Protein AF-A0AA96IUH5-F1 (afdb_monomer)

Secondary structure (DSSP, 8-state):
-----------------SPPPP-------PPPP-HHHHHHHHHHHHHHHHHH-TTS---

pLDDT: mean 72.81, std 16.9, range [40.38, 95.25]

Solvent-accessible surface area (backbone atoms only — not comparable to full-atom values): 4396 Å² total; per-residue (Å²): 138,86,87,81,89,81,89,90,78,88,80,89,82,74,97,71,74,99,64,85,75,73,89,70,81,84,71,80,85,79,75,86,77,66,59,66,66,50,52,59,50,52,54,53,54,51,54,50,49,69,70,70,38,87,83,60,74,85,130

Radius of gyration: 25.14 Å; Cα contacts (8 Å, |Δi|>4): 2; chains: 1; bounding box: 58×45×49 Å

Structure (mmCIF, N/CA/C/O backbone):
data_AF-A0AA96IUH5-F1
#
_entry.id   AF-A0AA96IUH5-F1
#
loop_
_atom_site.group_PDB
_atom_site.id
_atom_site.type_symbol
_atom_site.label_atom_id
_atom_site.label_alt_id
_atom_site.label_comp_id
_atom_site.label_asym_id
_atom_site.label_entity_id
_atom_site.label_seq_id
_atom_site.pdbx_PDB_ins_code
_atom_site.Cartn_x
_atom_site.Cartn_y
_atom_site.Cartn_z
_atom_site.occupancy
_atom_site.B_iso_or_equiv
_atom_site.auth_seq_id
_atom_site.auth_comp_id
_atom_site.auth_asym_id
_atom_site.auth_atom_id
_atom_site.pdbx_PDB_model_num
ATOM 1 N N . MET A 1 1 ? 14.901 30.012 -21.926 1.00 40.38 1 MET A N 1
ATOM 2 C CA . MET A 1 1 ? 15.478 29.434 -20.696 1.00 40.38 1 MET A CA 1
ATOM 3 C C . MET A 1 1 ? 15.733 27.961 -20.964 1.00 40.38 1 MET A C 1
ATOM 5 O O . MET A 1 1 ? 14.786 27.192 -20.962 1.00 40.38 1 MET A O 1
ATOM 9 N N . THR A 1 2 ? 16.966 27.585 -21.306 1.00 47.53 2 THR A N 1
ATOM 10 C CA . THR A 1 2 ? 17.327 26.180 -21.552 1.00 47.53 2 THR A CA 1
ATOM 11 C C . THR A 1 2 ? 18.044 25.668 -20.315 1.00 47.53 2 THR A C 1
ATOM 13 O O . THR A 1 2 ? 19.173 26.067 -20.047 1.00 47.53 2 THR A O 1
ATOM 16 N N . SER A 1 3 ? 17.353 24.839 -19.538 1.00 45.47 3 SER A N 1
ATOM 17 C CA . SER A 1 3 ? 17.934 24.116 -18.410 1.00 45.47 3 SER A CA 1
ATOM 18 C C . SER A 1 3 ? 18.687 22.894 -18.936 1.00 45.47 3 SER A C 1
ATOM 20 O O . SER A 1 3 ? 18.120 22.067 -19.647 1.00 45.47 3 SER A O 1
ATOM 22 N N . LYS A 1 4 ? 19.970 22.800 -18.594 1.00 50.09 4 LYS A N 1
ATOM 23 C CA . LYS A 1 4 ? 20.754 21.559 -18.547 1.00 50.09 4 LYS A CA 1
ATOM 24 C C . LYS A 1 4 ? 20.982 21.317 -17.055 1.00 50.09 4 LYS A C 1
ATOM 26 O O . LYS A 1 4 ? 21.307 22.304 -16.390 1.00 50.09 4 LYS A O 1
ATOM 31 N N . PRO A 1 5 ? 20.765 20.113 -16.497 1.00 60.59 5 PRO A N 1
ATOM 32 C CA . PRO A 1 5 ? 21.852 19.119 -16.367 1.00 60.59 5 PRO A CA 1
ATOM 33 C C . PRO A 1 5 ? 21.312 17.664 -16.517 1.00 60.59 5 PRO A C 1
ATOM 35 O O . PRO A 1 5 ? 20.106 17.473 -16.601 1.00 60.59 5 PRO A O 1
ATOM 38 N N . HIS A 1 6 ? 22.076 16.572 -16.591 1.00 44.38 6 HIS A N 1
ATOM 39 C CA . HIS A 1 6 ? 23.148 16.138 -15.692 1.00 44.38 6 HIS A CA 1
ATOM 40 C C . HIS A 1 6 ? 24.133 15.239 -16.449 1.00 44.38 6 HIS A C 1
ATOM 42 O O . HIS A 1 6 ? 23.737 14.341 -17.189 1.00 44.38 6 HIS A O 1
ATOM 48 N N . SER A 1 7 ? 25.423 15.524 -16.278 1.00 53.78 7 SER A N 1
ATOM 49 C CA . SER A 1 7 ? 26.491 14.587 -16.602 1.00 53.78 7 SER A CA 1
ATOM 50 C C . SER A 1 7 ? 26.607 13.599 -15.451 1.00 53.78 7 SER A C 1
ATOM 52 O O . SER A 1 7 ? 27.072 13.984 -14.381 1.00 53.78 7 SER A O 1
ATOM 54 N N . ASP A 1 8 ? 26.233 12.347 -15.688 1.00 49.16 8 ASP A N 1
ATOM 55 C CA . ASP A 1 8 ? 26.550 11.245 -14.786 1.00 49.16 8 ASP A CA 1
ATOM 56 C C . ASP A 1 8 ? 27.803 10.529 -15.293 1.00 49.16 8 ASP A C 1
ATOM 58 O O . ASP A 1 8 ? 27.780 9.729 -16.228 1.00 49.16 8 ASP A O 1
ATOM 62 N N . THR A 1 9 ? 28.943 10.844 -14.690 1.00 58.25 9 THR A N 1
ATOM 63 C CA . THR A 1 9 ? 30.080 9.915 -14.602 1.00 58.25 9 THR A CA 1
ATOM 64 C C . THR A 1 9 ? 30.873 10.309 -13.362 1.00 58.25 9 THR A C 1
ATOM 66 O O . THR A 1 9 ? 31.232 11.479 -13.218 1.00 58.25 9 THR A O 1
ATOM 69 N N . PRO A 1 10 ? 31.077 9.382 -12.416 1.00 54.03 10 PRO A N 1
ATOM 70 C CA . PRO A 1 10 ? 32.262 8.514 -12.462 1.00 54.03 10 PRO A CA 1
ATOM 71 C C . PRO A 1 10 ? 31.898 7.065 -12.036 1.00 54.03 10 PRO A C 1
ATOM 73 O O . PRO A 1 10 ? 30.809 6.825 -11.532 1.00 54.03 10 PRO A O 1
ATOM 76 N N . THR A 1 11 ? 32.661 5.996 -12.265 1.00 43.12 11 THR A N 1
ATOM 77 C CA . THR A 1 11 ? 34.088 5.765 -11.992 1.00 43.12 11 THR A CA 1
ATOM 78 C C . THR A 1 11 ? 34.453 4.468 -12.737 1.00 43.12 11 THR A C 1
ATOM 80 O O . THR A 1 11 ? 33.772 3.462 -12.582 1.00 43.12 11 THR A O 1
ATOM 83 N N . GLY A 1 12 ? 35.382 4.490 -13.691 1.00 50.47 12 GLY A N 1
ATOM 84 C CA . GLY A 1 12 ? 36.712 3.917 -13.473 1.00 50.47 12 GLY A CA 1
ATOM 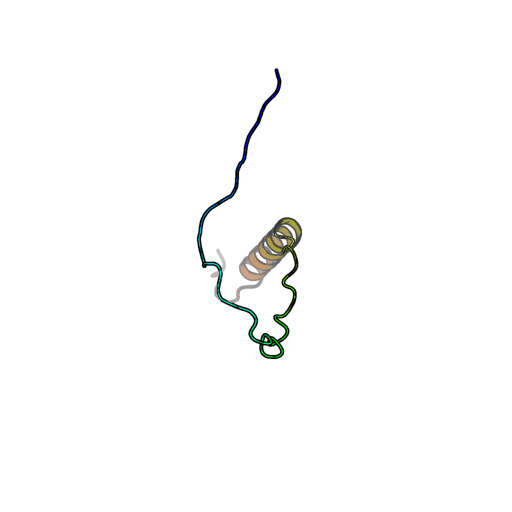85 C C . GLY A 1 12 ? 36.729 2.392 -13.304 1.00 50.47 12 GLY A C 1
ATOM 86 O O . GLY A 1 12 ? 36.667 1.904 -12.182 1.00 50.47 12 GLY A O 1
ATOM 87 N N . GLN A 1 13 ? 36.908 1.664 -14.409 1.00 47.31 13 GLN A N 1
ATOM 88 C CA . GLN A 1 13 ? 37.855 0.547 -14.442 1.00 47.31 13 GLN A CA 1
ATOM 89 C C . GLN A 1 13 ? 38.327 0.324 -15.882 1.00 47.31 13 GLN A C 1
ATOM 91 O O . GLN A 1 13 ? 37.680 -0.335 -16.689 1.00 47.31 13 GLN A O 1
ATOM 96 N N . ASP A 1 14 ? 39.395 1.051 -16.193 1.00 46.41 14 ASP A N 1
ATOM 97 C CA . ASP A 1 14 ? 40.610 0.582 -16.849 1.00 46.41 14 ASP A CA 1
ATOM 98 C C . ASP A 1 14 ? 40.487 -0.491 -17.936 1.00 46.41 14 ASP A C 1
ATOM 100 O O . ASP A 1 14 ? 40.159 -1.654 -17.711 1.00 46.41 14 ASP A O 1
ATOM 104 N N . ASP A 1 15 ? 40.897 -0.048 -19.118 1.00 52.69 15 ASP A N 1
ATOM 105 C CA . ASP A 1 15 ? 41.536 -0.799 -20.189 1.00 52.69 15 ASP A CA 1
ATOM 106 C C . ASP A 1 15 ? 42.309 -2.033 -19.668 1.00 52.69 15 ASP A C 1
ATOM 108 O O . ASP A 1 15 ? 43.424 -1.938 -19.152 1.00 52.69 15 ASP A O 1
ATOM 112 N N . ALA A 1 16 ? 41.709 -3.218 -19.783 1.00 49.88 16 ALA A N 1
ATOM 113 C CA . ALA A 1 16 ? 42.379 -4.483 -19.515 1.00 49.88 16 ALA A CA 1
ATOM 114 C C . ALA A 1 16 ? 42.020 -5.504 -20.599 1.00 49.88 16 ALA A C 1
ATOM 116 O O . ALA A 1 16 ? 41.117 -6.322 -20.454 1.00 49.88 16 ALA A O 1
ATOM 117 N N . SER A 1 17 ? 42.780 -5.419 -21.695 1.00 53.53 17 SER A N 1
ATOM 118 C CA . SER A 1 17 ? 43.351 -6.550 -22.436 1.00 53.53 17 SER A CA 1
ATOM 119 C C . SER A 1 17 ? 42.437 -7.762 -22.653 1.00 53.53 17 SER A C 1
ATOM 121 O O . SER A 1 17 ? 42.368 -8.630 -21.793 1.00 53.53 17 SER A O 1
ATOM 123 N N . GLY A 1 18 ? 41.821 -7.850 -23.841 1.00 55.12 18 GLY A N 1
ATOM 124 C CA . GLY A 1 18 ? 41.701 -9.058 -24.685 1.00 55.12 18 GLY A CA 1
ATOM 125 C C . GLY A 1 18 ? 41.331 -10.428 -24.088 1.00 55.12 18 GLY A C 1
ATOM 126 O O . GLY A 1 18 ? 41.480 -11.429 -24.787 1.00 55.12 18 GLY A O 1
ATOM 127 N N . ALA A 1 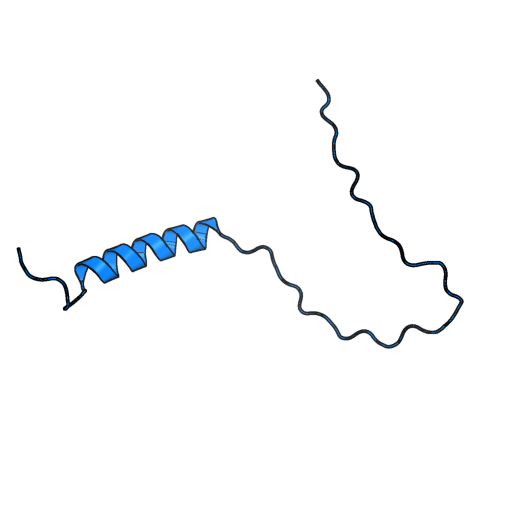19 ? 40.878 -10.522 -22.843 1.00 59.06 19 ALA A N 1
ATOM 128 C CA . ALA A 1 19 ? 40.533 -11.771 -22.185 1.00 59.06 19 ALA A CA 1
ATOM 129 C C . ALA A 1 19 ? 39.029 -12.045 -22.350 1.00 59.06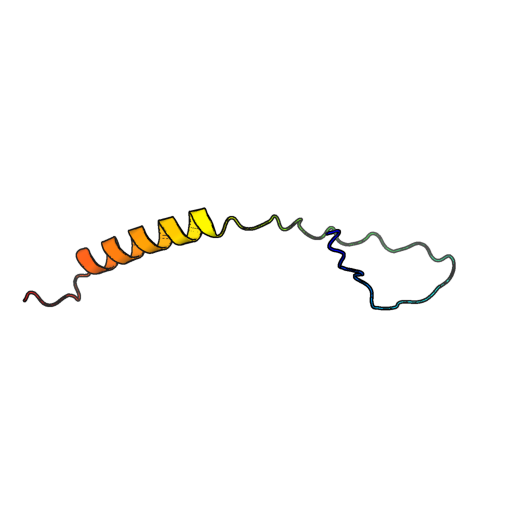 19 ALA A C 1
ATOM 131 O O . ALA A 1 19 ? 38.219 -11.128 -22.185 1.00 59.06 19 ALA A O 1
ATOM 132 N N . PRO A 1 20 ? 38.620 -13.287 -22.669 1.00 66.38 20 PRO A N 1
ATOM 133 C CA . PRO A 1 20 ? 37.208 -13.625 -22.769 1.00 66.38 20 PRO A CA 1
ATOM 134 C C . PRO A 1 20 ? 36.536 -13.449 -21.402 1.00 66.38 20 PRO A C 1
ATOM 136 O O . PRO A 1 20 ? 36.917 -14.080 -20.416 1.00 66.38 20 PRO A O 1
ATOM 139 N N . GLN A 1 21 ? 35.536 -12.570 -21.356 1.00 70.50 21 GLN A N 1
ATOM 140 C CA . GLN A 1 21 ? 34.737 -12.297 -20.167 1.00 70.50 21 GLN A CA 1
ATOM 141 C C . GLN A 1 21 ? 34.013 -13.591 -19.737 1.00 70.50 21 GLN A C 1
ATOM 143 O O . GLN A 1 21 ? 33.408 -14.251 -20.588 1.00 70.50 21 GLN A O 1
ATOM 148 N N . PRO A 1 22 ? 34.068 -14.000 -18.453 1.00 75.94 22 PRO A N 1
ATOM 149 C CA . PRO A 1 22 ? 33.340 -15.179 -17.995 1.00 75.94 22 PRO A CA 1
ATOM 150 C C . PRO A 1 22 ? 31.833 -14.965 -18.202 1.00 75.94 22 PRO A C 1
ATOM 152 O O . PRO A 1 22 ? 31.373 -13.825 -18.079 1.00 75.94 22 PRO A O 1
ATOM 155 N N . PRO A 1 23 ? 31.049 -16.021 -18.505 1.00 76.88 23 PRO A N 1
ATOM 156 C CA . PRO A 1 23 ? 29.606 -15.892 -18.657 1.00 76.88 23 PRO A CA 1
ATOM 157 C C . PRO A 1 23 ? 29.028 -15.293 -17.372 1.00 76.88 23 PRO A C 1
ATOM 159 O O . PRO A 1 23 ? 29.059 -15.908 -16.305 1.00 76.88 23 PRO A O 1
ATOM 162 N N . GLY A 1 24 ? 28.580 -14.042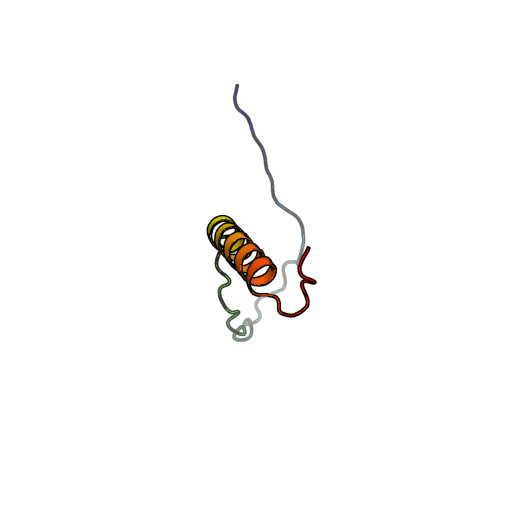 -17.472 1.00 77.19 24 GLY A N 1
ATOM 163 C CA . GLY A 1 24 ? 28.084 -13.283 -16.337 1.00 77.19 24 GLY A CA 1
ATOM 164 C C . GLY A 1 24 ? 26.841 -13.945 -15.755 1.00 77.19 24 GLY A C 1
ATOM 165 O O . GLY A 1 24 ? 25.967 -14.409 -16.486 1.00 77.19 24 GLY A O 1
ATOM 166 N N . MET A 1 25 ? 26.745 -13.975 -14.427 1.00 81.75 25 MET A N 1
ATOM 167 C CA . MET A 1 25 ? 25.510 -14.364 -13.752 1.00 81.75 25 MET A CA 1
ATOM 168 C C . MET A 1 25 ? 24.416 -13.365 -14.142 1.00 81.75 25 MET A C 1
ATOM 170 O O . MET A 1 25 ? 24.549 -12.171 -13.867 1.00 81.75 25 MET A O 1
ATOM 174 N N . HIS A 1 26 ? 23.353 -13.845 -14.791 1.00 79.88 26 HIS A N 1
ATOM 175 C CA . HIS A 1 26 ? 22.203 -13.023 -15.154 1.00 79.88 26 HIS A CA 1
ATOM 176 C C . HIS A 1 26 ? 21.613 -12.412 -13.879 1.00 79.88 26 HIS A C 1
ATOM 178 O O . HIS A 1 26 ? 21.022 -13.111 -13.052 1.00 79.88 26 HIS A O 1
ATOM 184 N N . ARG A 1 27 ? 21.798 -11.104 -13.694 1.00 78.12 27 ARG A N 1
ATOM 185 C CA . ARG A 1 27 ? 21.176 -10.391 -12.581 1.00 78.12 27 ARG A CA 1
ATOM 186 C C . ARG A 1 27 ? 19.682 -10.245 -12.875 1.00 78.12 27 ARG A C 1
ATOM 188 O O . ARG A 1 27 ? 19.333 -9.937 -14.014 1.00 78.12 27 ARG A O 1
ATOM 195 N N . PRO A 1 28 ? 18.792 -10.476 -11.898 1.00 83.75 28 PRO A N 1
ATOM 196 C CA . PRO A 1 28 ? 17.374 -10.206 -12.085 1.00 83.75 28 PRO A CA 1
ATOM 197 C C . PRO A 1 28 ? 17.175 -8.746 -12.496 1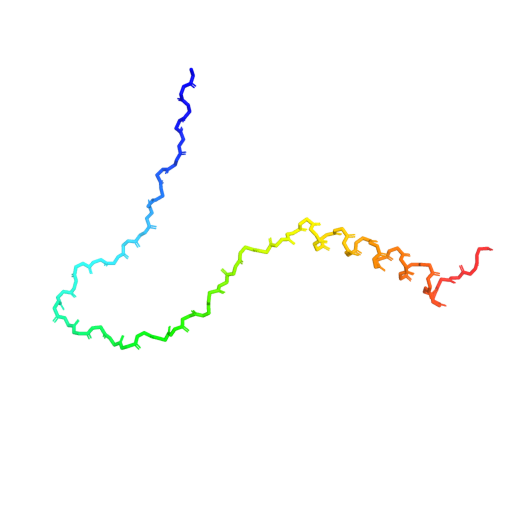.00 83.75 28 PRO A C 1
ATOM 199 O O . PRO A 1 28 ? 17.782 -7.844 -11.915 1.00 83.75 28 PRO A O 1
ATOM 202 N N . HIS A 1 29 ? 16.326 -8.509 -13.492 1.00 79.88 29 HIS A N 1
ATOM 203 C CA . HIS A 1 29 ? 15.902 -7.154 -13.814 1.00 79.88 29 HIS A CA 1
ATOM 204 C C . HIS A 1 29 ? 14.963 -6.666 -12.708 1.00 79.88 29 HIS A C 1
ATOM 206 O O . HIS A 1 29 ? 13.847 -7.164 -12.572 1.00 79.88 29 HIS A O 1
ATOM 212 N N . HIS A 1 30 ? 15.418 -5.701 -11.910 1.00 79.94 30 HIS A N 1
ATOM 213 C CA . HIS A 1 30 ? 14.545 -4.963 -11.004 1.00 79.94 30 HIS A CA 1
ATOM 214 C C . HIS A 1 30 ? 13.823 -3.873 -11.806 1.00 79.94 30 HIS A C 1
ATOM 216 O O . HIS A 1 30 ? 14.467 -3.069 -12.481 1.00 79.94 30 HIS A O 1
ATOM 222 N N . GLY A 1 31 ? 12.490 -3.887 -11.776 1.00 82.38 31 GLY A N 1
ATOM 223 C CA . GLY A 1 31 ? 11.659 -2.823 -12.338 1.00 82.38 31 GLY A CA 1
ATOM 224 C C . GLY A 1 31 ? 11.559 -1.623 -11.395 1.00 82.38 31 GLY A C 1
ATOM 225 O O . GLY A 1 31 ? 11.916 -1.714 -10.220 1.00 82.38 31 GLY A O 1
ATOM 226 N N . VAL A 1 32 ? 11.056 -0.500 -11.911 1.00 81.88 32 VAL A N 1
ATOM 227 C CA . VAL A 1 32 ? 10.673 0.644 -11.073 1.00 81.88 32 VAL A CA 1
ATOM 228 C C . VAL A 1 32 ? 9.493 0.214 -10.202 1.00 81.88 32 VAL A C 1
ATOM 230 O O . VAL A 1 32 ? 8.505 -0.300 -10.721 1.00 81.88 32 VAL A O 1
ATOM 233 N N . LEU A 1 33 ? 9.614 0.392 -8.886 1.00 79.31 33 LEU A N 1
ATOM 234 C CA . LEU A 1 33 ? 8.520 0.148 -7.949 1.00 79.31 33 LEU A CA 1
ATOM 235 C C . LEU A 1 33 ? 7.488 1.271 -8.087 1.00 79.31 33 LEU A C 1
ATOM 237 O O . LEU A 1 33 ? 7.852 2.444 -7.982 1.00 79.31 33 LEU A O 1
ATOM 241 N N . ASP A 1 34 ? 6.220 0.918 -8.301 1.00 80.12 34 ASP A N 1
ATOM 242 C CA . ASP A 1 34 ? 5.121 1.879 -8.211 1.00 80.12 34 ASP A CA 1
ATOM 243 C C . ASP A 1 34 ? 4.856 2.193 -6.734 1.00 80.12 34 ASP A C 1
ATOM 245 O O . ASP A 1 34 ? 4.167 1.471 -6.008 1.00 80.12 34 ASP A O 1
ATOM 249 N N . THR A 1 35 ? 5.484 3.266 -6.262 1.00 84.75 35 THR A N 1
ATOM 250 C CA . THR A 1 35 ? 5.362 3.705 -4.873 1.00 84.75 35 THR A CA 1
ATOM 251 C 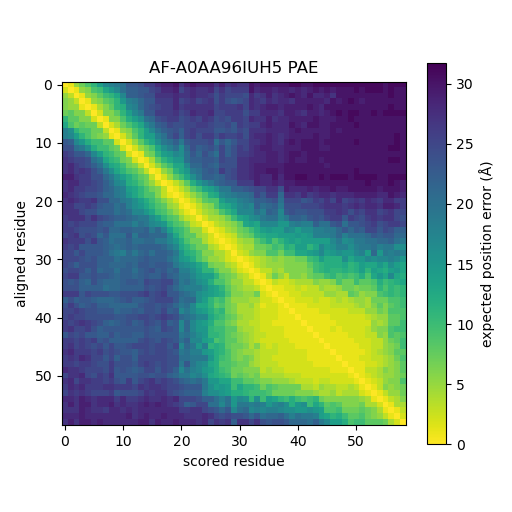C . THR A 1 35 ? 4.018 4.360 -4.586 1.00 84.75 35 THR A C 1
ATOM 253 O O . THR A 1 35 ? 3.603 4.371 -3.430 1.00 84.75 35 THR A O 1
ATOM 256 N N . VAL A 1 36 ? 3.327 4.897 -5.596 1.00 83.50 36 VAL A N 1
ATOM 257 C CA . VAL A 1 36 ? 2.059 5.615 -5.408 1.00 83.50 36 VAL A CA 1
ATOM 258 C C . VAL A 1 36 ? 0.939 4.623 -5.135 1.00 83.50 36 VAL A C 1
ATOM 260 O O . VAL A 1 36 ? 0.207 4.792 -4.161 1.00 83.50 36 VAL A O 1
ATOM 263 N N . GLU A 1 37 ? 0.843 3.571 -5.949 1.00 80.31 37 GLU A N 1
ATOM 264 C CA . GLU A 1 37 ? -0.149 2.512 -5.747 1.00 80.31 37 GLU A CA 1
ATOM 265 C C . GLU A 1 37 ? 0.071 1.795 -4.407 1.00 80.31 37 GLU A C 1
ATOM 267 O O . GLU A 1 37 ? -0.872 1.619 -3.636 1.00 80.31 37 GLU A O 1
ATOM 272 N N . THR A 1 38 ? 1.330 1.471 -4.089 1.00 85.56 38 THR A N 1
ATOM 273 C CA . THR A 1 38 ? 1.688 0.800 -2.829 1.00 85.56 38 THR A CA 1
ATOM 274 C C . THR A 1 38 ? 1.324 1.658 -1.613 1.00 85.56 38 THR A C 1
ATOM 276 O O . THR A 1 38 ? 0.677 1.175 -0.691 1.00 85.56 38 THR A O 1
ATOM 279 N N . THR A 1 39 ? 1.658 2.954 -1.633 1.00 91.44 39 THR A N 1
ATOM 280 C CA . THR A 1 39 ? 1.361 3.854 -0.504 1.00 91.44 39 THR A CA 1
ATOM 281 C C . THR A 1 39 ? -0.147 4.003 -0.287 1.00 91.44 39 THR A C 1
ATOM 283 O O . THR A 1 39 ? -0.611 3.994 0.850 1.00 91.44 39 THR A O 1
ATOM 286 N N . ALA A 1 40 ? -0.928 4.107 -1.367 1.00 91.62 40 ALA A N 1
ATOM 287 C CA . ALA A 1 40 ? -2.379 4.237 -1.265 1.00 91.62 40 ALA A CA 1
ATOM 288 C C . ALA A 1 40 ? -3.034 2.990 -0.648 1.00 91.62 40 ALA A C 1
ATOM 290 O O . ALA A 1 40 ? -3.983 3.113 0.129 1.00 91.62 40 ALA A O 1
ATOM 291 N N . LEU A 1 41 ? -2.534 1.797 -0.980 1.00 94.31 41 LEU A N 1
ATOM 292 C CA . LEU A 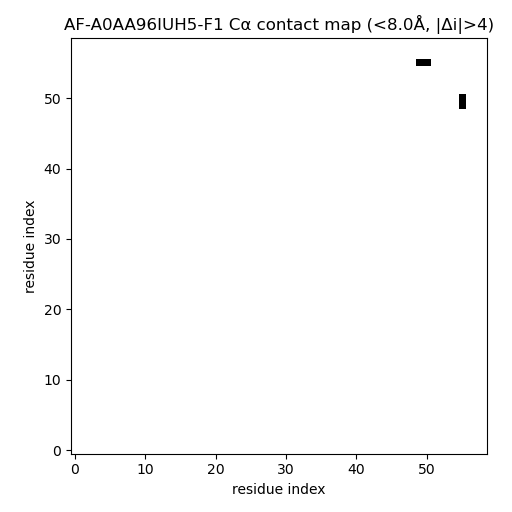1 41 ? -3.018 0.550 -0.392 1.00 94.31 41 LEU A CA 1
ATOM 293 C C . LEU A 1 41 ? -2.655 0.454 1.095 1.00 94.31 41 LEU A C 1
ATOM 295 O O . LEU A 1 41 ? -3.531 0.165 1.913 1.00 94.31 41 LEU A O 1
ATOM 299 N N . ASP A 1 42 ? -1.405 0.764 1.442 1.00 93.94 42 ASP A N 1
ATOM 300 C CA . ASP A 1 42 ? -0.907 0.713 2.821 1.00 93.94 42 ASP A CA 1
ATOM 301 C C . ASP A 1 42 ? -1.742 1.600 3.764 1.00 93.94 42 ASP A C 1
ATOM 303 O O . ASP A 1 42 ? -2.060 1.202 4.887 1.00 93.94 42 ASP A O 1
ATOM 307 N N . GLU A 1 43 ? -2.154 2.788 3.309 1.00 94.50 43 GLU A N 1
ATOM 308 C CA . GLU A 1 43 ? -3.015 3.693 4.082 1.00 94.50 43 GLU A CA 1
ATOM 309 C C . GLU A 1 43 ? -4.392 3.079 4.383 1.00 94.50 43 GLU A C 1
ATOM 311 O O . GLU A 1 43 ? -4.894 3.178 5.508 1.00 94.50 43 GLU A O 1
ATOM 316 N N . VAL A 1 44 ? -4.999 2.413 3.397 1.00 94.75 44 VAL A N 1
ATOM 317 C CA . VAL A 1 44 ? -6.300 1.747 3.558 1.00 94.75 44 VAL A CA 1
ATOM 318 C C . VAL A 1 44 ? -6.188 0.567 4.522 1.00 94.75 44 VAL A C 1
ATOM 320 O O . VAL A 1 44 ? -7.036 0.405 5.407 1.00 94.75 44 VAL A O 1
ATOM 323 N N . GLU A 1 45 ? -5.147 -0.251 4.377 1.00 95.25 45 GLU A N 1
ATOM 324 C CA . GLU A 1 45 ? -4.909 -1.396 5.258 1.00 95.25 45 GLU A CA 1
ATOM 325 C C . GLU A 1 45 ? -4.641 -0.956 6.701 1.00 95.25 45 GLU A C 1
ATOM 327 O O . GLU A 1 45 ? -5.182 -1.548 7.640 1.00 95.25 45 GLU A O 1
ATOM 332 N N . HIS A 1 46 ? -3.886 0.127 6.885 1.00 93.19 46 HIS A N 1
ATOM 333 C CA . HIS A 1 46 ? -3.623 0.713 8.194 1.00 93.19 46 HIS A CA 1
ATOM 334 C C . HIS A 1 46 ? -4.909 1.180 8.894 1.00 93.19 46 HIS A C 1
ATOM 336 O O . HIS A 1 46 ? -5.142 0.834 10.056 1.00 93.19 46 HIS A O 1
ATOM 342 N N . GLU A 1 47 ? -5.781 1.914 8.198 1.00 92.38 47 GLU A N 1
ATOM 343 C CA . GLU A 1 47 ? -7.054 2.378 8.765 1.00 92.38 47 GLU A CA 1
ATOM 344 C C . GLU A 1 47 ? -7.984 1.217 9.140 1.00 92.38 47 GLU A C 1
ATOM 346 O O . GLU A 1 47 ? -8.623 1.241 10.199 1.00 92.38 47 GLU A O 1
ATOM 351 N N . ASN A 1 48 ? -8.037 0.174 8.309 1.00 92.94 48 ASN A N 1
ATOM 352 C CA . ASN A 1 48 ? -8.807 -1.032 8.610 1.00 92.94 48 ASN A CA 1
ATOM 353 C C . ASN A 1 48 ? -8.252 -1.742 9.850 1.00 92.94 48 ASN A C 1
ATOM 355 O O . ASN A 1 48 ? -9.007 -2.052 10.774 1.00 92.94 48 ASN A O 1
ATOM 359 N N . ALA A 1 49 ? -6.930 -1.898 9.939 1.00 91.44 49 ALA A N 1
ATOM 360 C CA . ALA A 1 49 ? -6.281 -2.492 11.102 1.00 91.44 49 ALA A CA 1
ATOM 361 C C . ALA A 1 49 ? -6.585 -1.716 12.397 1.00 91.44 49 ALA A C 1
ATOM 363 O O . ALA A 1 49 ? -6.852 -2.325 13.432 1.00 91.44 49 ALA A O 1
ATOM 364 N N . LEU A 1 50 ? -6.612 -0.379 12.362 1.00 88.62 50 LEU A N 1
ATOM 365 C CA . LEU A 1 50 ? -6.955 0.448 13.529 1.00 88.62 50 LEU A CA 1
ATOM 366 C C . LEU A 1 50 ? -8.432 0.355 13.947 1.00 88.62 50 LEU A C 1
ATOM 368 O O . LEU A 1 50 ? -8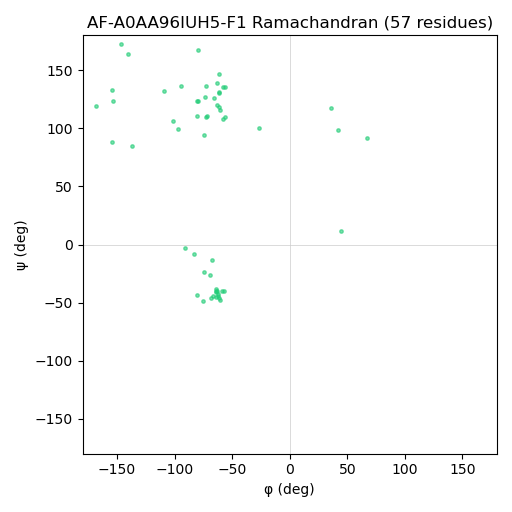.768 0.616 15.112 1.00 88.62 50 LEU A O 1
ATOM 372 N N . ARG A 1 51 ? -9.332 0.039 13.013 1.00 87.62 51 ARG A N 1
ATOM 373 C CA . ARG A 1 51 ? -10.764 -0.152 13.291 1.00 87.62 51 ARG A CA 1
ATOM 374 C C . ARG A 1 51 ? -11.048 -1.535 13.854 1.00 87.62 51 ARG A C 1
ATOM 376 O O . ARG A 1 51 ? -11.763 -1.628 14.848 1.00 87.6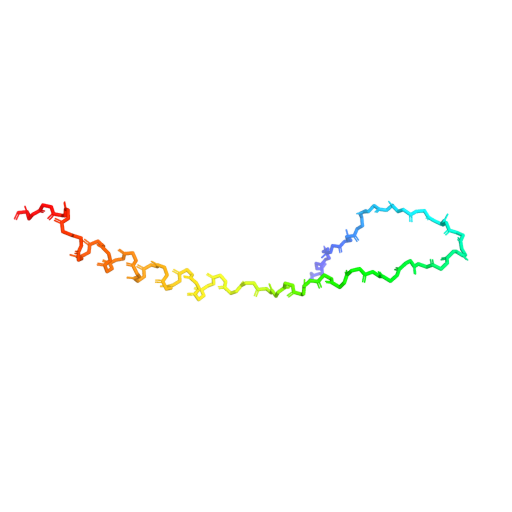2 51 ARG A O 1
ATOM 383 N N . ASP A 1 52 ? -10.431 -2.556 13.271 1.00 87.88 52 ASP A N 1
ATOM 384 C CA . ASP A 1 52 ? -10.682 -3.960 13.604 1.00 87.88 52 ASP A CA 1
ATOM 385 C C . ASP A 1 52 ? -9.758 -4.488 14.715 1.00 87.88 52 ASP A C 1
ATOM 387 O O . ASP A 1 52 ? -9.898 -5.625 15.170 1.00 87.88 52 ASP A O 1
ATOM 391 N N . SER A 1 53 ? -8.817 -3.664 15.188 1.00 84.50 53 SER A N 1
ATOM 392 C CA . SER A 1 53 ? -7.919 -4.021 16.284 1.00 84.50 53 SER A CA 1
ATOM 393 C C . SER A 1 53 ? -8.692 -4.328 17.565 1.00 84.50 53 SER A C 1
ATOM 395 O O . SER A 1 53 ? -9.280 -3.454 18.203 1.00 84.50 53 SER A O 1
ATOM 397 N N . THR A 1 54 ? -8.596 -5.581 18.004 1.00 82.94 54 THR A N 1
ATOM 398 C CA . THR A 1 54 ? -9.155 -6.077 19.271 1.00 82.94 54 THR A CA 1
ATOM 399 C C . THR A 1 54 ? -8.459 -5.501 20.507 1.00 82.94 54 THR A C 1
ATOM 401 O O . THR A 1 54 ? -8.981 -5.614 21.614 1.00 82.94 54 THR A O 1
ATOM 404 N N . LEU A 1 55 ? -7.295 -4.863 20.330 1.00 83.62 55 LEU A N 1
ATOM 405 C CA . LEU A 1 55 ? -6.561 -4.152 21.383 1.00 83.62 55 LEU A CA 1
ATOM 406 C C . LEU A 1 55 ? -7.078 -2.726 21.602 1.00 83.62 55 LEU A C 1
ATOM 408 O O . LEU A 1 55 ? -6.658 -2.056 22.548 1.00 83.62 55 LEU A O 1
ATOM 412 N N . ARG A 1 56 ? -7.974 -2.238 20.739 1.00 74.25 56 ARG A N 1
ATOM 413 C CA . ARG A 1 56 ? -8.594 -0.931 20.909 1.00 74.25 56 ARG A CA 1
ATOM 414 C C . ARG A 1 56 ? -9.590 -1.005 22.062 1.00 74.25 56 ARG A C 1
ATOM 416 O O . ARG A 1 56 ? -10.647 -1.620 21.950 1.00 74.25 56 ARG A O 1
ATOM 423 N N . THR A 1 57 ? -9.263 -0.362 23.179 1.00 72.50 57 THR A N 1
ATOM 424 C CA . THR A 1 57 ? -10.215 -0.202 24.277 1.00 72.50 57 THR A CA 1
ATOM 425 C C . THR A 1 57 ? -11.431 0.598 23.789 1.00 72.50 57 THR A C 1
ATOM 427 O O . THR A 1 57 ? -11.258 1.642 23.145 1.00 72.50 57 THR A O 1
ATOM 430 N N . PRO A 1 58 ? -12.667 0.133 24.053 1.00 71.50 58 PRO A N 1
ATOM 431 C CA . PRO A 1 58 ? -13.859 0.935 23.809 1.00 71.50 58 PRO A CA 1
ATOM 432 C C . PRO A 1 58 ? -13.758 2.246 24.599 1.00 71.50 58 PRO A C 1
ATOM 434 O O . PRO A 1 58 ? -13.335 2.229 25.757 1.00 71.50 58 PRO A O 1
ATOM 437 N N . ARG A 1 59 ? -14.095 3.369 23.956 1.00 67.38 59 ARG A N 1
ATOM 438 C CA . ARG A 1 59 ? -14.223 4.671 24.626 1.00 67.38 59 ARG A CA 1
ATOM 439 C C . ARG A 1 59 ? -15.519 4.751 25.415 1.00 67.38 59 ARG A C 1
ATOM 441 O O . ARG A 1 59 ? -16.531 4.231 24.896 1.00 67.38 59 ARG A O 1
#

Mean predicted aligned error: 17.44 Å

Sequence (59 aa):
MTSKPHSDTPTGQDDASGAPQPPGMHRPHHGVLDTVETTALDEVEHENALRDSTLRTPR

Foldseek 3Di:
DDDDDDDDDDDDDDDDDDDDDPPDDDDDDDDDDPPPVVVVVVVVVVVVCVVPPPPDDDD